Protein AF-A0A6U6L4J7-F1 (afdb_monomer)

Organism: NCBI:txid265563

Nearest PDB structures (foldseek):
  5fwu-assembly1_A  TM=6.852E-01  e=3.457E-04  Homo sapiens
  5fws-assembly1_A  TM=6.611E-01  e=7.244E-04  Homo sapiens
  7bzt-assembly1_E  TM=6.755E-01  e=2.643E-03  Homo sapiens
  2d9q-assembly1_A-2  TM=4.341E-01  e=9.025E+00  Homo sapiens

Mean predicted aligned error: 14.85 Å

Solvent-accessible surface area (backbone atoms only — not comparable to full-atom values): 9830 Å² total; per-residue (Å²): 124,51,28,22,42,62,44,88,77,42,45,37,71,42,74,40,74,90,68,39,63,42,53,73,66,58,31,40,51,56,18,46,77,68,60,20,34,20,22,28,36,25,37,65,19,25,23,24,21,28,27,80,43,94,82,48,61,69,41,59,79,54,40,74,46,51,88,89,45,96,61,41,42,39,72,88,46,64,57,12,42,74,17,29,31,40,44,62,36,87,78,68,54,57,70,68,69,49,46,69,71,39,63,33,61,50,35,88,48,67,68,60,27,52,51,21,51,53,20,49,73,43,24,91,77,34,73,68,24,36,51,47,16,55,53,40,32,49,53,7,48,54,48,44,54,52,54,51,49,52,52,54,67,70,60,70,81,77,88,76,84,85,84,78,91,80,90,81,88,82,87,89,90,79,88,133

Radius of gyration: 27.22 Å; Cα contacts (8 Å, |Δi|>4): 278; chains: 1; bounding box: 87×55×61 Å

Foldseek 3Di:
DFWFAQDVVGLFNAWPPVQDADDPVRLLVRQVVVQFQKWKAAAQRTIGGDDNDVPPNSSCVRPGDDPPPPQGFPRNDSGRGRTITMGGSLPPPVCPPDLVPDLLVQPPDPVLSSLLVNLVVCVVVDVVSVVSNVVSSVVSVVSVVVVVVVVVVVPPPPDDDDDDDDDDDDDDDDDD

Secondary structure (DSSP, 8-state):
-EEEE--SS-SS-EEEEEEEE--HHHHHHHHHHTT-SEEEEETTTEEEEE-SSTT--GGGGG-BPPTTSTT---TTSS---SEEEEEE-TT-S-TTHHHHH-GGGG-SSHHHHHHHHHHHHTGGG-HHHHHHHHHHHHHHHHHHHHHHHHHHHHSSS-------------------

Structure (mmCIF, N/CA/C/O backbone):
data_AF-A0A6U6L4J7-F1
#
_entry.id   AF-A0A6U6L4J7-F1
#
loop_
_atom_site.group_PDB
_atom_site.id
_atom_site.type_symbol
_atom_site.label_atom_id
_atom_site.label_alt_id
_atom_site.label_comp_id
_atom_site.label_asym_id
_atom_site.label_entity_id
_atom_site.label_seq_id
_atom_site.pdbx_PDB_ins_code
_atom_site.Cartn_x
_atom_site.Cartn_y
_atom_site.Cartn_z
_atom_site.occupancy
_atom_site.B_iso_or_equi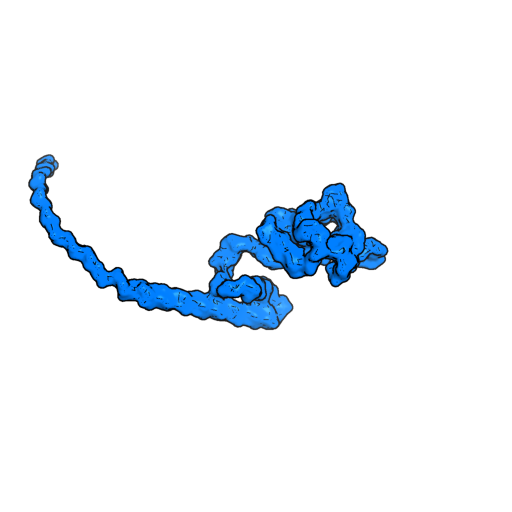v
_atom_site.auth_seq_id
_atom_site.auth_comp_id
_atom_site.auth_asym_id
_atom_site.auth_atom_id
_atom_site.pdbx_PDB_model_num
ATOM 1 N N . MET A 1 1 ? -0.702 -6.647 -10.030 1.00 67.94 1 MET A N 1
ATOM 2 C CA . MET A 1 1 ? 0.153 -5.526 -9.567 1.00 67.94 1 MET A CA 1
ATOM 3 C C . MET A 1 1 ? 1.533 -5.812 -10.101 1.00 67.94 1 MET A C 1
ATOM 5 O O . MET A 1 1 ? 1.874 -6.986 -10.121 1.00 67.94 1 MET A O 1
ATOM 9 N N . GLY A 1 2 ? 2.225 -4.834 -10.682 1.00 87.19 2 GLY A N 1
ATOM 10 C CA . GLY A 1 2 ? 3.340 -5.117 -11.598 1.00 87.19 2 GLY A CA 1
ATOM 11 C C . GLY A 1 2 ? 4.318 -3.960 -11.750 1.00 87.19 2 GLY A C 1
ATOM 12 O O . GLY A 1 2 ? 4.149 -2.925 -11.108 1.00 87.19 2 GLY A O 1
ATOM 13 N N . CYS A 1 3 ? 5.328 -4.164 -12.592 1.00 91.12 3 CYS A N 1
ATOM 14 C CA . CYS A 1 3 ? 6.364 -3.187 -12.898 1.00 91.12 3 CYS A CA 1
ATOM 15 C C . CYS A 1 3 ? 5.941 -2.297 -14.073 1.00 91.12 3 CYS A C 1
ATOM 17 O O . CYS A 1 3 ? 5.514 -2.801 -15.112 1.00 91.12 3 CYS A O 1
ATOM 19 N N . TYR A 1 4 ? 6.066 -0.984 -13.915 1.00 92.38 4 TYR A N 1
ATOM 20 C CA . TYR A 1 4 ? 5.752 0.012 -14.940 1.00 92.38 4 TYR A CA 1
ATOM 21 C C . TYR A 1 4 ? 6.945 0.932 -15.159 1.00 92.38 4 TYR A C 1
ATOM 23 O O . TYR A 1 4 ? 7.739 1.148 -14.242 1.00 92.38 4 TYR A O 1
ATOM 31 N N . ASN A 1 5 ? 7.062 1.503 -16.357 1.00 89.19 5 ASN A N 1
ATOM 32 C CA . ASN A 1 5 ? 8.121 2.471 -16.626 1.00 89.19 5 ASN A CA 1
ATOM 33 C C . ASN A 1 5 ? 8.022 3.678 -15.684 1.00 89.19 5 ASN A C 1
ATOM 35 O O . ASN A 1 5 ? 6.934 4.214 -15.436 1.00 89.19 5 ASN A O 1
ATOM 39 N N . SER A 1 6 ? 9.172 4.139 -15.186 1.00 76.31 6 SER A N 1
ATOM 40 C CA . SER A 1 6 ? 9.253 5.422 -14.495 1.00 76.31 6 SER A CA 1
ATOM 41 C C . SER A 1 6 ? 9.263 6.549 -15.539 1.00 76.31 6 SER A C 1
ATOM 43 O O . SER A 1 6 ? 10.274 6.880 -16.144 1.00 76.31 6 SER A O 1
ATOM 45 N N . GLY A 1 7 ? 8.089 7.108 -15.834 1.00 69.75 7 GLY A N 1
ATOM 46 C CA . GLY A 1 7 ? 7.977 8.302 -16.678 1.00 69.75 7 GLY A CA 1
ATOM 47 C C . GLY A 1 7 ? 8.112 9.605 -15.886 1.00 69.75 7 GLY A C 1
ATOM 48 O O . GLY A 1 7 ? 8.039 9.604 -14.656 1.00 69.75 7 GLY A O 1
ATOM 49 N N . TYR A 1 8 ? 8.245 10.732 -16.592 1.00 60.84 8 TYR A N 1
ATOM 50 C CA . TYR A 1 8 ? 7.936 12.057 -16.047 1.00 60.84 8 TYR A CA 1
ATOM 51 C C . TYR A 1 8 ? 6.708 12.642 -16.770 1.00 60.84 8 TYR A C 1
ATOM 53 O O . TYR A 1 8 ? 6.700 12.662 -18.001 1.00 60.84 8 TYR A O 1
ATOM 61 N N . PRO A 1 9 ? 5.682 13.131 -16.046 1.00 64.25 9 PRO A N 1
ATOM 62 C CA . PRO A 1 9 ? 5.500 13.005 -14.595 1.00 64.25 9 PRO A CA 1
ATOM 63 C C . PRO A 1 9 ? 5.384 11.531 -14.171 1.00 64.25 9 PRO A C 1
ATOM 65 O O . PRO A 1 9 ? 4.991 10.696 -14.973 1.00 64.25 9 PRO A O 1
ATOM 68 N N . SER A 1 10 ? 5.738 11.194 -12.927 1.00 72.12 10 SER A N 1
ATOM 69 C CA . SER A 1 10 ? 5.760 9.794 -12.463 1.00 72.12 10 SER A CA 1
ATOM 70 C C . SER A 1 10 ? 4.414 9.081 -12.627 1.00 72.12 10 SER A C 1
ATOM 72 O O . SER A 1 10 ? 3.355 9.702 -12.517 1.00 72.12 10 SER A O 1
ATOM 74 N N . ALA A 1 11 ? 4.469 7.756 -12.828 1.00 74.56 11 ALA A N 1
ATOM 75 C CA . ALA A 1 11 ? 3.319 6.850 -12.758 1.00 74.56 11 ALA A CA 1
ATOM 76 C C . ALA A 1 11 ? 2.475 7.084 -11.501 1.00 74.56 11 ALA A C 1
ATOM 78 O O . ALA A 1 11 ? 1.250 7.027 -11.554 1.00 74.56 11 ALA A O 1
ATOM 79 N N . LEU A 1 12 ? 3.138 7.422 -10.396 1.00 88.88 12 LEU A N 1
ATOM 80 C CA . LEU A 1 12 ? 2.519 7.810 -9.140 1.00 88.88 12 LEU A CA 1
ATOM 81 C C . LEU A 1 12 ? 3.111 9.167 -8.719 1.00 88.88 12 LEU A C 1
ATOM 83 O O . LEU A 1 12 ? 4.299 9.240 -8.376 1.00 88.88 12 LEU A O 1
ATOM 87 N N . PRO A 1 13 ? 2.339 10.263 -8.821 1.00 87.81 13 PRO A N 1
ATOM 88 C CA . PRO A 1 13 ? 2.893 11.612 -8.755 1.00 87.81 13 PRO A CA 1
ATOM 89 C C . PRO A 1 13 ? 3.393 11.982 -7.358 1.00 87.81 13 PRO A C 1
ATOM 91 O O . PRO A 1 13 ? 4.395 12.686 -7.240 1.00 87.81 13 PRO A O 1
ATOM 94 N N . GLU A 1 14 ? 2.754 11.470 -6.308 1.00 92.25 14 GLU A N 1
ATOM 95 C CA . GLU A 1 14 ? 3.058 11.891 -4.946 1.00 92.25 14 GLU A CA 1
ATOM 96 C C . GLU A 1 14 ? 4.200 11.106 -4.345 1.00 92.25 14 GLU A C 1
ATOM 98 O O . GLU A 1 14 ? 4.095 9.897 -4.191 1.00 92.25 14 GLU A O 1
ATOM 103 N N . LEU A 1 15 ? 5.249 11.792 -3.909 1.00 92.75 15 LEU A N 1
ATOM 104 C CA . LEU A 1 15 ? 6.291 11.193 -3.086 1.00 92.75 15 LEU A CA 1
ATOM 105 C C . LEU A 1 15 ? 5.884 11.259 -1.608 1.00 92.75 15 LEU A C 1
ATOM 107 O O . LEU A 1 15 ? 5.453 12.304 -1.115 1.00 92.75 15 LEU A O 1
ATOM 111 N N . VAL A 1 16 ? 6.054 10.161 -0.874 1.00 92.50 16 VAL A N 1
ATOM 112 C CA . VAL A 1 16 ? 5.823 10.120 0.578 1.00 92.50 16 VAL A CA 1
ATOM 113 C C . VAL A 1 16 ? 7.072 9.662 1.323 1.00 92.50 16 VAL A C 1
ATOM 115 O O . VAL A 1 16 ? 8.013 9.145 0.729 1.00 92.50 16 VAL A O 1
ATOM 118 N N . GLY A 1 17 ? 7.118 9.923 2.632 1.00 87.19 17 GLY A N 1
ATOM 119 C CA . GLY A 1 17 ? 8.303 9.630 3.448 1.00 87.19 17 GLY A CA 1
ATOM 120 C C . GLY A 1 17 ? 9.501 10.542 3.159 1.00 87.19 17 GLY A C 1
ATOM 121 O O . GLY A 1 17 ? 10.630 10.164 3.443 1.00 87.19 17 GLY A O 1
ATOM 122 N N . GLY A 1 18 ? 9.286 11.720 2.557 1.00 85.44 18 GLY A N 1
ATOM 123 C CA . GLY A 1 18 ? 10.363 12.680 2.272 1.00 85.44 18 GLY A CA 1
ATOM 124 C C . GLY A 1 18 ? 11.427 12.155 1.302 1.00 85.44 18 GLY A C 1
ATOM 125 O O . GLY A 1 18 ? 12.565 12.608 1.346 1.00 85.44 18 GLY A O 1
ATOM 126 N N . GLY A 1 19 ? 11.083 11.165 0.470 1.00 81.12 19 GLY A N 1
ATOM 127 C CA . GLY A 1 19 ? 12.027 10.508 -0.438 1.00 81.12 19 GLY A CA 1
ATOM 128 C C . GLY A 1 19 ? 12.918 9.454 0.217 1.00 81.12 19 GLY A C 1
ATOM 129 O O . GLY A 1 19 ? 13.755 8.877 -0.476 1.00 81.12 19 GLY A O 1
ATOM 130 N N . GLN A 1 20 ? 12.724 9.176 1.510 1.00 88.50 20 GLN A N 1
ATOM 131 C CA . GLN A 1 20 ? 13.396 8.077 2.192 1.00 88.50 20 GLN A CA 1
ATOM 132 C C . GLN A 1 20 ? 12.792 6.724 1.787 1.00 88.50 20 GLN A C 1
ATOM 134 O O . GLN A 1 20 ? 11.591 6.647 1.492 1.00 88.50 20 GLN A O 1
ATOM 139 N N . PRO A 1 21 ? 13.597 5.648 1.798 1.00 91.00 21 PRO A N 1
ATOM 140 C CA . PRO A 1 21 ? 13.100 4.298 1.590 1.00 91.00 21 PRO A CA 1
ATOM 141 C C . PRO A 1 21 ? 12.016 3.947 2.611 1.00 91.00 21 PRO A C 1
ATOM 143 O O . PRO A 1 21 ? 12.204 4.112 3.818 1.00 91.00 21 PRO A O 1
ATOM 146 N N . LEU A 1 22 ? 10.885 3.426 2.135 1.00 90.75 22 LEU A N 1
ATOM 147 C CA . LEU A 1 22 ? 9.859 2.847 2.999 1.00 90.75 22 LEU A CA 1
ATOM 148 C C . LEU A 1 22 ? 9.712 1.355 2.708 1.00 90.75 22 LEU A C 1
ATOM 150 O O . LEU A 1 22 ? 9.770 0.904 1.557 1.00 90.75 22 LEU A O 1
ATOM 154 N N . SER A 1 23 ? 9.460 0.588 3.771 1.00 88.88 23 SER A N 1
ATOM 155 C CA . SER A 1 23 ? 9.007 -0.792 3.627 1.00 88.88 23 SER A CA 1
ATOM 156 C C . SER A 1 23 ? 7.670 -0.826 2.887 1.00 88.88 23 SER A C 1
ATOM 158 O O . SER A 1 23 ? 6.905 0.142 2.902 1.00 88.88 23 SER A O 1
ATOM 160 N N . PHE A 1 24 ? 7.360 -1.966 2.274 1.00 87.00 24 PHE A N 1
ATOM 161 C CA . PHE A 1 24 ? 6.091 -2.184 1.581 1.00 87.00 24 PHE A CA 1
ATOM 162 C C . PHE A 1 24 ? 4.873 -1.794 2.438 1.00 87.00 24 PHE A C 1
ATOM 164 O O . PHE A 1 24 ? 4.019 -1.029 1.990 1.00 87.00 24 PHE A O 1
ATOM 171 N N . SER A 1 25 ? 4.828 -2.256 3.694 1.00 85.75 25 SER A N 1
ATOM 172 C CA . SER A 1 25 ? 3.733 -1.965 4.628 1.00 85.75 25 SER A CA 1
ATOM 173 C C . SER A 1 25 ? 3.609 -0.473 4.936 1.00 85.75 25 SER A C 1
ATOM 175 O O . SER A 1 25 ? 2.530 0.094 4.778 1.00 85.75 25 SER A O 1
ATOM 177 N N . LYS A 1 26 ? 4.721 0.187 5.282 1.00 89.56 26 LYS A N 1
ATOM 178 C CA . LYS A 1 26 ? 4.749 1.628 5.572 1.00 89.56 26 LYS A CA 1
ATOM 179 C C . LYS A 1 26 ? 4.358 2.462 4.355 1.00 89.56 26 LYS A C 1
ATOM 181 O O . LYS A 1 26 ? 3.706 3.488 4.508 1.00 89.56 26 LYS A O 1
ATOM 186 N N . CYS A 1 27 ? 4.737 2.022 3.157 1.00 92.31 27 CYS A N 1
ATOM 187 C CA . CYS A 1 27 ? 4.368 2.688 1.916 1.00 92.31 27 CYS A CA 1
ATOM 188 C C . CYS A 1 27 ? 2.858 2.591 1.652 1.00 92.31 27 CYS A C 1
ATOM 190 O O . CYS A 1 27 ? 2.208 3.608 1.406 1.00 92.31 27 CYS A O 1
ATOM 192 N N . SER A 1 28 ? 2.282 1.392 1.802 1.00 90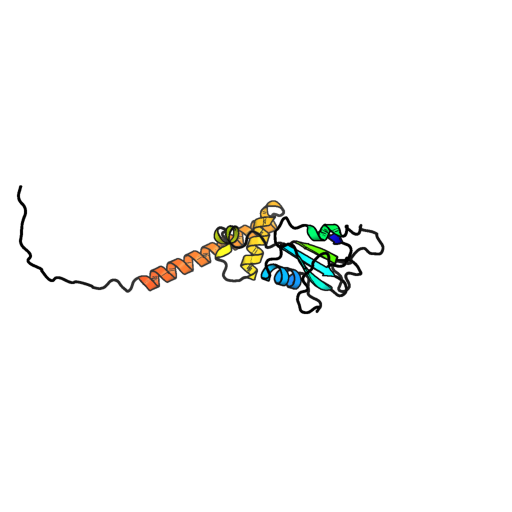.56 28 SER A N 1
ATOM 193 C CA . SER A 1 28 ? 0.833 1.189 1.709 1.00 90.56 28 SER A CA 1
ATOM 194 C C . SER A 1 28 ? 0.079 2.065 2.714 1.00 90.56 28 SER A C 1
ATOM 196 O O . SER A 1 28 ? -0.845 2.773 2.322 1.00 90.56 28 SER A O 1
ATOM 198 N N . ASP A 1 29 ? 0.498 2.078 3.983 1.00 87.56 29 ASP A N 1
ATOM 199 C CA . ASP A 1 29 ? -0.163 2.850 5.044 1.00 87.56 29 ASP A CA 1
ATOM 200 C C . ASP A 1 29 ? -0.040 4.367 4.817 1.00 87.56 29 ASP A C 1
ATOM 202 O O . ASP A 1 29 ? -1.002 5.121 5.000 1.00 87.56 29 ASP A O 1
ATOM 206 N N . ALA A 1 30 ? 1.119 4.832 4.341 1.00 91.62 30 ALA A N 1
ATOM 207 C CA . ALA A 1 30 ? 1.336 6.234 4.003 1.00 91.62 30 ALA A CA 1
ATOM 208 C C . ALA A 1 30 ? 0.418 6.695 2.860 1.00 91.62 30 ALA A C 1
ATOM 210 O O . ALA A 1 30 ? -0.180 7.768 2.951 1.00 91.62 30 ALA A O 1
ATOM 211 N N . CYS A 1 31 ? 0.247 5.885 1.814 1.00 92.50 31 CYS A N 1
ATOM 212 C CA . CYS A 1 31 ? -0.666 6.210 0.719 1.00 92.50 31 CYS A CA 1
ATOM 213 C C . CYS A 1 31 ? -2.136 6.093 1.135 1.00 92.50 31 CYS A C 1
ATOM 215 O O . CYS A 1 31 ? -2.944 6.959 0.787 1.00 92.50 31 CYS A O 1
ATOM 217 N N . ALA A 1 32 ? -2.468 5.096 1.958 1.00 88.50 32 ALA A N 1
ATOM 218 C CA . ALA A 1 32 ? -3.801 4.933 2.519 1.00 88.50 32 ALA A CA 1
ATOM 219 C C . ALA A 1 32 ? -4.225 6.157 3.344 1.00 88.50 32 ALA A C 1
ATOM 221 O O . ALA A 1 32 ? -5.310 6.693 3.120 1.00 88.50 32 ALA A O 1
ATOM 222 N N . SER A 1 33 ? -3.353 6.648 4.236 1.00 86.44 33 SER A N 1
ATOM 223 C CA . SER A 1 33 ? -3.619 7.821 5.090 1.00 86.44 33 SER A CA 1
ATOM 224 C C . SER A 1 33 ? -3.828 9.126 4.310 1.00 86.44 33 SER A C 1
ATOM 226 O O . SER A 1 33 ? -4.406 10.076 4.833 1.00 86.44 33 SER A O 1
ATOM 228 N N . ARG A 1 34 ? -3.394 9.168 3.045 1.00 87.94 34 ARG A N 1
ATOM 229 C CA . ARG A 1 34 ? -3.532 10.314 2.135 1.00 87.94 34 ARG A CA 1
ATOM 230 C C . ARG A 1 34 ? -4.657 10.150 1.109 1.00 87.94 34 ARG A C 1
ATOM 232 O O . ARG A 1 34 ? -4.742 10.961 0.185 1.00 87.94 34 ARG A O 1
ATOM 239 N N . ASN A 1 35 ? -5.520 9.144 1.272 1.00 86.38 35 ASN A N 1
ATOM 240 C CA . ASN A 1 35 ? -6.623 8.819 0.359 1.00 86.38 35 ASN A CA 1
ATOM 241 C C . ASN A 1 35 ? -6.150 8.526 -1.078 1.00 86.38 35 ASN A C 1
ATOM 243 O O . ASN A 1 35 ? -6.694 9.067 -2.041 1.00 86.38 35 ASN A O 1
ATOM 247 N N . TYR A 1 36 ? -5.109 7.700 -1.217 1.00 90.56 36 TYR A N 1
ATOM 248 C CA . TYR A 1 36 ? -4.673 7.150 -2.504 1.00 90.56 36 TYR A CA 1
ATOM 249 C C . TYR A 1 36 ? -4.959 5.657 -2.603 1.00 90.56 36 TYR A C 1
ATOM 251 O O . TYR A 1 36 ? -4.669 4.919 -1.665 1.00 90.56 36 TYR A O 1
ATOM 259 N N . HIS A 1 37 ? -5.473 5.211 -3.746 1.00 90.00 37 HIS A N 1
ATOM 260 C CA . HIS A 1 37 ? -5.833 3.816 -4.002 1.00 90.00 37 HIS A CA 1
ATOM 261 C C . HIS A 1 37 ? -4.668 2.978 -4.524 1.00 90.00 37 HIS A C 1
ATOM 263 O O . HIS A 1 37 ? -4.762 1.748 -4.540 1.00 90.00 37 HIS A O 1
ATOM 269 N N . TYR A 1 38 ? -3.570 3.619 -4.922 1.00 92.81 38 TYR A N 1
ATOM 270 C CA . TYR A 1 38 ? -2.372 2.961 -5.414 1.00 92.81 38 TYR A CA 1
ATOM 271 C C . TYR A 1 38 ? -1.135 3.542 -4.751 1.00 92.81 38 TYR A C 1
ATOM 273 O O . TYR A 1 38 ? -1.057 4.728 -4.418 1.00 92.81 38 TYR A O 1
ATOM 281 N N . PHE A 1 39 ? -0.152 2.676 -4.579 1.00 93.94 39 PHE A N 1
ATOM 282 C CA . PHE A 1 39 ? 1.173 3.046 -4.117 1.00 93.94 39 PHE A CA 1
ATOM 283 C C . PHE A 1 39 ? 2.210 2.384 -5.001 1.00 93.94 39 PHE A C 1
ATOM 285 O O . PHE A 1 39 ? 1.889 1.490 -5.772 1.00 93.94 39 PHE A O 1
ATOM 292 N N . GLY A 1 40 ? 3.460 2.791 -4.912 1.00 94.00 40 GLY A N 1
ATOM 293 C CA . GLY A 1 40 ? 4.512 2.103 -5.620 1.00 94.00 40 GLY A CA 1
ATOM 294 C C . GLY A 1 40 ? 5.870 2.360 -5.031 1.00 94.00 40 GLY A C 1
ATOM 295 O O . GLY A 1 40 ? 6.094 3.369 -4.365 1.00 94.00 40 GLY A O 1
ATOM 296 N N . ARG A 1 41 ? 6.752 1.395 -5.257 1.00 93.31 41 ARG A N 1
ATOM 297 C CA . ARG A 1 41 ? 8.150 1.453 -4.838 1.00 93.31 41 ARG A CA 1
ATOM 298 C C . ARG A 1 41 ? 9.017 1.619 -6.080 1.00 93.31 41 ARG A C 1
ATOM 300 O O . ARG A 1 41 ? 8.742 0.976 -7.092 1.00 93.31 41 ARG A O 1
ATOM 307 N N . SER A 1 42 ? 10.018 2.488 -6.016 1.00 91.12 42 SER A N 1
ATOM 308 C CA . SER A 1 42 ? 10.945 2.765 -7.123 1.00 91.12 42 SER A CA 1
ATOM 309 C C . SER A 1 42 ? 12.362 3.010 -6.616 1.00 91.12 42 SER A C 1
ATOM 311 O O . SER A 1 42 ? 12.521 3.477 -5.483 1.00 91.12 42 SER A O 1
ATOM 313 N N . GLY A 1 43 ? 13.375 2.762 -7.455 1.00 88.56 43 GLY A N 1
ATOM 314 C CA . GLY A 1 43 ? 14.783 2.956 -7.096 1.00 88.56 43 GLY A CA 1
ATOM 315 C C . GLY A 1 43 ? 15.120 2.260 -5.778 1.00 88.56 43 GLY A C 1
ATOM 316 O O . GLY A 1 43 ? 14.730 1.116 -5.568 1.00 88.56 43 GLY A O 1
ATOM 317 N N . ASN A 1 44 ? 15.728 2.984 -4.839 1.00 87.81 44 ASN A N 1
ATOM 318 C CA . ASN A 1 44 ? 16.107 2.467 -3.515 1.00 87.81 44 ASN A CA 1
ATOM 319 C C . ASN A 1 44 ? 14.913 2.335 -2.539 1.00 87.81 44 ASN A C 1
ATOM 321 O O . ASN A 1 44 ? 15.004 2.724 -1.379 1.00 87.81 44 ASN A O 1
ATOM 325 N N . GLY A 1 45 ? 13.746 1.893 -3.011 1.00 87.81 45 GLY A N 1
ATOM 326 C CA . GLY A 1 45 ? 12.554 1.714 -2.177 1.00 87.81 45 GLY A CA 1
ATOM 327 C C . GLY A 1 45 ? 11.800 3.007 -1.849 1.00 87.81 45 GLY A C 1
ATOM 328 O O . GLY A 1 45 ? 11.053 3.051 -0.867 1.00 87.81 45 GLY A O 1
ATOM 329 N N . GLN A 1 46 ? 11.964 4.056 -2.660 1.00 91.81 46 GLN A N 1
ATOM 330 C CA . GLN A 1 46 ? 11.189 5.288 -2.525 1.00 91.81 46 GLN A CA 1
ATOM 331 C C . GLN A 1 46 ? 9.706 4.999 -2.725 1.00 91.81 46 GLN A C 1
ATOM 333 O O . GLN A 1 46 ? 9.325 4.309 -3.669 1.00 91.81 46 GLN A O 1
ATOM 338 N N . CYS A 1 47 ? 8.872 5.551 -1.848 1.00 93.69 47 CYS A N 1
ATOM 339 C CA . CYS A 1 47 ? 7.437 5.329 -1.890 1.00 93.69 47 CYS A CA 1
ATOM 340 C C . CYS A 1 47 ? 6.715 6.455 -2.621 1.00 93.69 47 CYS A C 1
ATOM 342 O O . CYS A 1 47 ? 6.871 7.634 -2.286 1.00 93.69 47 CYS A O 1
ATOM 344 N N . ARG A 1 48 ? 5.869 6.078 -3.577 1.00 93.75 48 ARG A N 1
ATOM 345 C CA . ARG A 1 48 ? 4.999 6.992 -4.307 1.00 93.75 48 ARG A CA 1
ATOM 346 C C . ARG A 1 48 ? 3.536 6.591 -4.199 1.00 93.75 48 ARG A C 1
ATOM 348 O O . ARG A 1 48 ? 3.240 5.407 -4.113 1.00 93.75 48 ARG A O 1
ATOM 355 N N . CYS A 1 49 ? 2.627 7.558 -4.242 1.00 93.69 49 CYS A N 1
ATOM 356 C CA . CYS A 1 49 ? 1.184 7.354 -4.174 1.00 93.69 49 CYS A CA 1
ATOM 357 C C . CYS A 1 49 ? 0.479 7.945 -5.396 1.00 93.69 49 CYS A C 1
ATOM 359 O O . CYS A 1 49 ? 0.953 8.900 -6.016 1.00 93.69 49 CYS A O 1
ATOM 361 N N . GLY A 1 50 ? -0.677 7.386 -5.731 1.00 92.44 50 GLY A N 1
ATOM 362 C CA . GLY A 1 50 ? -1.485 7.854 -6.846 1.00 92.44 50 GLY A CA 1
ATOM 363 C C . GLY A 1 50 ? -2.848 7.185 -6.886 1.00 92.44 50 GLY A C 1
ATOM 364 O O . GLY A 1 50 ? -3.159 6.306 -6.084 1.00 92.44 50 GLY A O 1
ATOM 365 N N . GLY A 1 51 ? -3.673 7.656 -7.812 1.00 90.12 51 GLY A N 1
ATOM 366 C CA . GLY A 1 51 ? -5.061 7.249 -7.959 1.00 90.12 51 GLY A CA 1
ATOM 367 C C . GLY A 1 51 ? -5.953 7.729 -6.823 1.00 90.12 51 GLY A C 1
ATOM 368 O O . GLY A 1 51 ? -5.979 7.146 -5.739 1.00 90.12 51 GLY A O 1
ATOM 369 N N . ARG A 1 52 ? -6.695 8.812 -7.065 1.00 85.50 52 ARG A N 1
ATOM 370 C CA . ARG A 1 52 ? -7.642 9.365 -6.076 1.00 85.50 52 ARG A CA 1
ATOM 371 C C . ARG A 1 52 ? -8.923 8.548 -5.955 1.00 85.50 52 ARG A C 1
ATOM 373 O O . ARG A 1 52 ? -9.633 8.675 -4.965 1.00 85.50 52 ARG A O 1
ATOM 380 N N . THR A 1 53 ? -9.196 7.702 -6.940 1.00 83.56 53 THR A N 1
ATOM 381 C CA . THR A 1 53 ? -10.297 6.743 -6.928 1.00 83.56 53 THR A CA 1
ATOM 382 C C . THR A 1 53 ? -9.764 5.352 -7.262 1.00 83.56 53 THR A C 1
ATOM 384 O O . THR A 1 53 ? -8.674 5.197 -7.815 1.00 83.56 53 THR A O 1
ATOM 387 N N . LYS A 1 54 ? -10.547 4.319 -6.943 1.00 81.69 54 LYS A N 1
ATOM 388 C CA . LYS A 1 54 ? -10.223 2.917 -7.257 1.00 81.69 54 LYS A CA 1
ATOM 389 C C . LYS A 1 54 ? -10.162 2.607 -8.762 1.00 81.69 54 LYS A C 1
ATOM 391 O O . LYS A 1 54 ? -9.753 1.506 -9.108 1.00 81.69 54 LYS A O 1
ATOM 396 N N . ASP A 1 55 ? -10.649 3.524 -9.595 1.00 84.88 55 ASP A N 1
ATOM 397 C CA . ASP A 1 55 ? -10.748 3.386 -11.051 1.00 84.88 55 ASP A CA 1
ATOM 398 C C . ASP A 1 55 ? -9.713 4.286 -11.765 1.00 84.88 55 ASP A C 1
ATOM 400 O O . ASP A 1 55 ? -9.640 4.326 -12.992 1.00 84.88 55 ASP A O 1
ATOM 404 N N . ASP A 1 56 ? -8.886 5.010 -11.000 1.00 86.56 56 ASP A N 1
ATOM 405 C CA . ASP A 1 56 ? -7.814 5.860 -11.514 1.00 86.56 56 ASP A CA 1
ATOM 406 C C . ASP A 1 56 ? -6.554 5.025 -11.790 1.00 86.56 56 ASP A C 1
ATOM 408 O O . ASP A 1 56 ? -5.639 4.901 -10.971 1.00 86.56 56 ASP A O 1
ATOM 412 N N . TYR A 1 57 ? -6.523 4.442 -12.987 1.00 87.44 57 TYR A N 1
ATOM 413 C CA . TYR A 1 57 ? -5.405 3.654 -13.505 1.00 87.44 57 TYR A CA 1
ATOM 414 C C . TYR A 1 57 ? -4.381 4.492 -14.281 1.00 87.44 57 TYR A C 1
ATOM 416 O O . TYR A 1 57 ? -3.661 3.960 -15.127 1.00 87.44 57 TYR A O 1
ATOM 424 N N . THR A 1 58 ? -4.283 5.800 -14.022 1.00 86.06 58 THR A N 1
ATOM 425 C CA . THR A 1 58 ? -3.378 6.702 -14.764 1.00 86.06 58 THR A CA 1
ATOM 426 C C . THR A 1 58 ? -1.914 6.265 -14.734 1.00 86.06 58 THR A C 1
ATOM 428 O O . THR A 1 58 ? -1.184 6.536 -15.685 1.00 86.06 58 THR A O 1
ATOM 431 N N . PHE A 1 59 ? -1.489 5.514 -13.715 1.00 85.19 59 PHE A N 1
ATOM 432 C CA . PHE A 1 59 ? -0.156 4.908 -13.649 1.00 85.19 59 PHE A CA 1
ATOM 433 C C . PHE A 1 59 ? 0.143 3.942 -14.811 1.00 85.19 59 PHE A C 1
ATOM 435 O O . PHE A 1 59 ? 1.302 3.789 -15.190 1.00 85.19 59 PHE A O 1
ATOM 442 N N . GLN A 1 60 ? -0.874 3.319 -15.419 1.00 88.50 60 GLN A N 1
ATOM 443 C CA . GLN A 1 60 ? -0.692 2.365 -16.521 1.00 88.50 60 GLN A CA 1
ATOM 444 C C . GLN A 1 60 ? -0.280 3.030 -17.838 1.00 88.50 60 GLN A C 1
ATOM 446 O O . GLN A 1 60 ? 0.258 2.352 -18.712 1.00 88.50 60 GLN A O 1
ATOM 451 N N . ARG A 1 61 ? -0.474 4.350 -17.988 1.00 86.12 61 ARG A N 1
ATOM 452 C CA . ARG A 1 61 ? -0.161 5.080 -19.233 1.00 86.12 61 ARG A CA 1
ATOM 453 C C . ARG A 1 61 ? 1.314 5.009 -19.639 1.00 86.12 61 ARG A C 1
ATOM 455 O O . ARG A 1 61 ? 1.637 5.258 -20.791 1.00 86.12 61 ARG A O 1
ATOM 462 N N . PHE A 1 62 ? 2.198 4.680 -18.696 1.00 84.50 62 PHE A N 1
ATOM 463 C CA . PHE A 1 62 ? 3.638 4.541 -18.929 1.00 84.50 62 PHE A CA 1
ATOM 464 C C . PHE A 1 62 ? 4.035 3.166 -19.481 1.00 84.50 62 PHE A C 1
ATOM 466 O O . PHE A 1 62 ? 5.187 2.960 -19.852 1.00 84.50 62 PHE A O 1
ATOM 473 N N . GLY A 1 63 ? 3.087 2.235 -19.579 1.00 87.81 63 GLY A N 1
ATOM 474 C CA . GLY A 1 63 ? 3.314 0.895 -20.102 1.00 87.81 63 GLY A CA 1
ATOM 475 C C . GLY A 1 63 ? 3.951 -0.048 -19.071 1.00 87.81 63 GLY A C 1
ATOM 476 O O . GLY A 1 63 ? 4.816 0.367 -18.290 1.00 87.81 63 GLY A O 1
ATOM 477 N N . PRO A 1 64 ? 3.517 -1.320 -19.032 1.00 91.12 64 PRO A N 1
ATOM 478 C CA . PRO A 1 64 ? 4.117 -2.320 -18.163 1.00 91.12 64 PRO A CA 1
ATOM 479 C C . PRO A 1 64 ? 5.487 -2.751 -18.699 1.00 91.12 64 PRO A C 1
ATOM 481 O O . PRO A 1 64 ? 5.662 -2.930 -19.905 1.00 91.12 64 PRO A O 1
ATOM 484 N N . ILE A 1 65 ? 6.428 -3.000 -17.794 1.00 89.31 65 ILE A N 1
ATOM 485 C CA . ILE A 1 65 ? 7.680 -3.689 -18.105 1.00 89.31 65 ILE A CA 1
ATOM 486 C C . ILE A 1 65 ? 7.426 -5.186 -17.922 1.00 89.31 65 ILE A C 1
ATOM 488 O O . ILE A 1 65 ? 6.917 -5.624 -16.885 1.00 89.31 65 ILE A O 1
ATOM 492 N N . ARG A 1 66 ? 7.715 -5.976 -18.958 1.00 90.75 66 ARG A N 1
ATOM 493 C CA . ARG A 1 66 ? 7.414 -7.412 -18.971 1.00 90.75 66 ARG A CA 1
ATOM 494 C C . ARG A 1 66 ? 8.451 -8.190 -18.170 1.00 90.75 66 ARG A C 1
ATOM 496 O O . ARG A 1 66 ? 9.624 -7.837 -18.153 1.00 90.75 66 ARG A O 1
ATOM 503 N N . TYR A 1 67 ? 8.008 -9.271 -17.535 1.00 85.62 67 TYR A N 1
ATOM 504 C CA . TYR A 1 67 ? 8.914 -10.203 -16.871 1.00 85.62 67 TYR A CA 1
ATOM 505 C C . TYR A 1 67 ? 9.950 -10.736 -17.871 1.00 85.62 67 TYR A C 1
ATOM 507 O O . TYR A 1 67 ? 9.586 -11.125 -18.981 1.00 85.62 67 TYR A O 1
ATOM 515 N N . GLY A 1 68 ? 11.225 -10.725 -17.478 1.00 85.19 68 GLY A N 1
ATOM 516 C CA . GLY A 1 68 ? 12.354 -11.095 -18.336 1.00 85.19 68 GLY A CA 1
ATOM 517 C C . GLY A 1 68 ? 12.974 -9.937 -19.129 1.00 85.19 68 GLY A C 1
ATOM 518 O O . GLY A 1 68 ? 14.022 -10.135 -19.737 1.00 85.19 68 GLY A O 1
ATOM 519 N N . ASP A 1 69 ? 12.383 -8.738 -19.113 1.00 90.56 69 ASP A N 1
ATOM 520 C CA . ASP A 1 69 ? 13.058 -7.530 -19.602 1.00 90.56 69 ASP A CA 1
ATOM 521 C C . ASP A 1 69 ? 14.213 -7.156 -18.661 1.00 90.56 69 ASP A C 1
ATOM 523 O O . ASP A 1 69 ? 14.089 -7.280 -17.440 1.00 90.56 69 ASP A O 1
ATOM 527 N N . SER A 1 70 ? 15.321 -6.651 -19.207 1.00 87.56 70 SER A N 1
ATOM 528 C CA . SER A 1 70 ? 16.467 -6.189 -18.412 1.00 87.56 70 SER A CA 1
ATOM 529 C C . SER A 1 70 ? 16.124 -5.046 -17.451 1.00 87.56 70 SER A C 1
ATOM 531 O O . SER A 1 70 ? 16.858 -4.800 -16.501 1.00 87.56 70 SER A O 1
ATOM 533 N N . ASN A 1 71 ? 15.022 -4.335 -17.697 1.00 86.50 71 ASN A N 1
ATOM 534 C CA . ASN A 1 71 ? 14.523 -3.250 -16.859 1.00 86.50 71 ASN A CA 1
ATOM 535 C C . ASN A 1 71 ? 13.410 -3.697 -15.902 1.00 86.50 71 ASN A C 1
ATOM 537 O O . ASN A 1 71 ? 12.785 -2.846 -15.264 1.00 86.50 71 ASN A O 1
ATOM 541 N N . TYR A 1 72 ? 13.103 -4.998 -15.830 1.00 89.00 72 TYR A N 1
ATOM 542 C CA . TYR A 1 72 ? 12.058 -5.487 -14.941 1.00 89.00 72 TYR A CA 1
ATOM 543 C C . TYR A 1 72 ? 12.396 -5.181 -13.479 1.00 89.00 72 TYR A C 1
ATOM 545 O O . TYR A 1 72 ? 13.537 -5.298 -13.042 1.00 89.00 72 TYR A O 1
ATOM 553 N N . CYS A 1 73 ? 11.383 -4.768 -12.723 1.00 90.94 73 CYS A N 1
ATOM 554 C CA . CYS A 1 73 ? 11.567 -4.311 -11.359 1.00 90.94 73 CYS A CA 1
ATOM 555 C C . CYS A 1 73 ? 11.790 -5.481 -10.398 1.00 90.94 73 CYS A C 1
ATOM 557 O O . CYS A 1 73 ? 11.017 -6.445 -10.391 1.00 90.94 73 CYS A O 1
ATOM 559 N N . GLU A 1 74 ? 12.727 -5.321 -9.469 1.00 89.69 74 GLU A N 1
ATOM 560 C CA . GLU A 1 74 ? 12.879 -6.212 -8.319 1.00 89.69 74 GLU A CA 1
ATOM 561 C C . GLU A 1 74 ? 12.017 -5.717 -7.151 1.00 89.69 74 GLU A C 1
ATOM 563 O O . GLU A 1 74 ? 12.469 -5.089 -6.199 1.00 89.69 74 GLU A O 1
ATOM 568 N N . CYS A 1 75 ? 10.718 -5.971 -7.254 1.00 85.50 75 CYS A N 1
ATOM 569 C CA . CYS A 1 75 ? 9.680 -5.411 -6.389 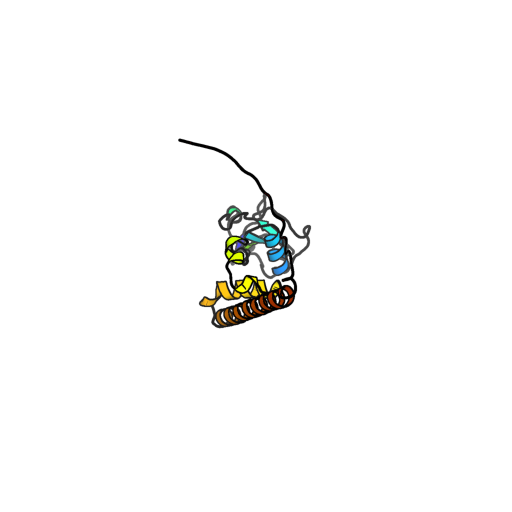1.00 85.50 75 CYS A CA 1
ATOM 570 C C . CYS A 1 75 ? 9.836 -5.638 -4.873 1.00 85.50 75 CYS A C 1
ATOM 572 O O . CYS A 1 75 ? 9.393 -4.795 -4.075 1.00 85.50 75 CYS A O 1
ATOM 574 N N . ASP A 1 76 ? 10.490 -6.735 -4.498 1.00 82.50 76 ASP A N 1
ATOM 575 C CA . ASP A 1 76 ? 10.744 -7.131 -3.111 1.00 82.50 76 ASP A CA 1
ATOM 576 C C . ASP A 1 76 ? 12.163 -6.778 -2.636 1.00 82.50 76 ASP A C 1
ATOM 578 O O . ASP A 1 76 ? 12.477 -6.945 -1.460 1.00 82.50 76 ASP A O 1
ATOM 582 N N . SER A 1 77 ? 13.003 -6.247 -3.527 1.00 84.19 77 SER A N 1
ATOM 583 C CA . SER A 1 77 ? 14.368 -5.821 -3.221 1.00 84.19 77 SER A CA 1
ATOM 584 C C . SER A 1 77 ? 14.391 -4.433 -2.569 1.00 84.19 77 SER A C 1
ATOM 586 O O . SER A 1 77 ? 13.430 -3.650 -2.639 1.00 84.19 77 SER A O 1
ATOM 588 N N . ASP A 1 78 ? 15.513 -4.115 -1.926 1.00 81.12 78 ASP A N 1
ATOM 589 C CA . ASP A 1 78 ? 15.815 -2.759 -1.462 1.00 81.12 78 ASP A CA 1
ATOM 590 C C . ASP A 1 78 ? 16.106 -1.825 -2.641 1.00 81.12 78 ASP A C 1
ATOM 592 O O . ASP A 1 78 ? 15.810 -0.630 -2.573 1.00 81.12 78 ASP A O 1
ATOM 596 N N . ASN A 1 79 ? 16.616 -2.380 -3.745 1.00 86.44 79 ASN A N 1
ATOM 597 C CA . ASN A 1 79 ? 16.763 -1.690 -5.016 1.00 86.44 79 ASN A CA 1
ATOM 598 C C . ASN A 1 79 ? 15.789 -2.275 -6.044 1.00 86.44 79 ASN A C 1
ATOM 600 O O . ASN A 1 79 ? 16.031 -3.316 -6.641 1.00 86.44 79 ASN A O 1
ATOM 604 N N . VAL A 1 80 ? 14.690 -1.562 -6.262 1.00 86.31 80 VAL A N 1
ATOM 605 C CA . VAL A 1 80 ? 13.611 -1.931 -7.184 1.00 86.31 80 VAL A CA 1
ATOM 606 C C . VAL A 1 80 ? 14.023 -1.762 -8.652 1.00 86.31 80 VAL A C 1
ATOM 608 O O . VAL A 1 80 ? 13.386 -2.329 -9.538 1.00 86.31 80 VAL A O 1
ATOM 611 N N . GLY A 1 81 ? 15.083 -0.996 -8.922 1.00 86.56 81 GLY A N 1
ATOM 612 C CA . GLY A 1 81 ? 15.543 -0.673 -10.269 1.00 86.56 81 GLY A CA 1
ATOM 613 C C . GLY A 1 81 ? 14.850 0.550 -10.880 1.00 86.56 81 GLY A C 1
ATOM 614 O O . GLY A 1 81 ? 14.294 1.403 -10.181 1.00 86.56 81 GLY A O 1
ATOM 615 N N . ASN A 1 82 ? 14.912 0.642 -12.212 1.00 85.38 82 ASN A N 1
ATOM 616 C CA . ASN A 1 82 ? 14.500 1.826 -12.979 1.00 85.38 82 ASN A CA 1
ATOM 617 C C . ASN A 1 82 ? 12.982 1.955 -13.169 1.00 85.38 82 ASN A C 1
ATOM 619 O O . ASN A 1 82 ? 12.509 3.005 -13.601 1.00 85.38 82 ASN A O 1
ATOM 623 N N . GLY A 1 83 ? 12.207 0.913 -12.879 1.00 89.38 83 GLY A N 1
ATOM 624 C CA . GLY A 1 83 ? 10.750 0.963 -12.948 1.00 89.38 83 GLY A CA 1
ATOM 625 C C . GLY A 1 83 ? 10.087 1.365 -11.626 1.00 89.38 83 GLY A C 1
ATOM 626 O O . GLY A 1 83 ? 10.727 1.722 -10.635 1.00 89.38 83 GLY A O 1
ATOM 627 N N . VAL A 1 84 ? 8.759 1.298 -11.620 1.00 91.75 84 VAL A N 1
ATOM 628 C CA . VAL A 1 84 ? 7.919 1.468 -10.433 1.00 91.75 84 VAL A CA 1
ATOM 629 C C . VAL A 1 84 ? 7.082 0.208 -10.248 1.00 91.75 84 VAL A C 1
ATOM 631 O O . VAL A 1 84 ? 6.280 -0.143 -11.114 1.00 91.75 84 VAL A O 1
ATOM 634 N N . CYS A 1 85 ? 7.225 -0.457 -9.104 1.00 93.12 85 CYS A N 1
ATOM 635 C CA . CYS A 1 85 ? 6.335 -1.547 -8.716 1.00 93.12 85 CYS A CA 1
ATOM 636 C C . CYS A 1 85 ? 5.039 -0.973 -8.173 1.00 93.12 85 CYS A C 1
ATOM 638 O O . CYS A 1 85 ? 5.044 -0.401 -7.084 1.00 93.12 85 CYS A O 1
ATOM 640 N N . THR A 1 86 ? 3.943 -1.104 -8.918 1.00 93.38 86 THR A N 1
ATOM 641 C CA . THR A 1 86 ? 2.663 -0.494 -8.549 1.00 93.38 86 THR A CA 1
ATOM 642 C C . THR A 1 86 ? 1.755 -1.449 -7.789 1.00 93.38 86 THR A C 1
ATOM 644 O O . THR A 1 86 ? 1.263 -2.450 -8.314 1.00 93.38 86 THR A O 1
ATOM 647 N N . TYR A 1 87 ? 1.554 -1.024 -6.549 1.00 92.12 87 TYR A N 1
ATOM 648 C CA . TYR A 1 87 ? 0.669 -1.376 -5.452 1.00 92.12 87 TYR A CA 1
ATOM 649 C C . TYR A 1 87 ? -0.783 -0.893 -5.625 1.00 92.12 87 TYR A C 1
ATOM 651 O O . TYR A 1 87 ? -1.002 0.201 -6.123 1.00 92.12 87 TYR A O 1
ATOM 659 N N . ARG A 1 88 ? -1.771 -1.593 -5.082 1.00 90.31 88 ARG A N 1
ATOM 660 C CA . ARG A 1 88 ? -3.165 -1.209 -4.860 1.00 90.31 88 ARG A CA 1
ATOM 661 C C . ARG A 1 88 ? -3.266 -1.270 -3.363 1.00 90.31 88 ARG A C 1
ATOM 663 O O . ARG A 1 88 ? -2.905 -2.278 -2.756 1.00 90.31 88 ARG A O 1
ATOM 670 N N . VAL A 1 89 ? -3.737 -0.188 -2.790 1.00 88.50 89 VAL A N 1
ATOM 671 C CA . VAL A 1 89 ? -3.967 -0.077 -1.366 1.00 88.50 89 VAL A CA 1
ATOM 672 C C . VAL A 1 89 ? -5.128 -1.012 -1.031 1.00 88.50 89 VAL A C 1
ATOM 674 O O . VAL A 1 89 ? -6.282 -0.809 -1.413 1.00 88.50 89 VAL A O 1
ATOM 677 N N . VAL A 1 90 ? -4.758 -2.130 -0.413 1.00 67.31 90 VAL A N 1
ATOM 678 C CA . VAL A 1 90 ? -5.567 -3.333 -0.179 1.00 67.31 90 VAL A CA 1
ATOM 679 C C . VAL A 1 90 ? -6.751 -3.027 0.764 1.00 67.31 90 VAL A C 1
ATOM 681 O O . VAL A 1 90 ? -7.751 -3.739 0.771 1.00 67.31 90 VAL A O 1
ATOM 684 N N . ASP A 1 91 ? -6.670 -1.927 1.505 1.00 58.78 91 ASP A N 1
ATOM 685 C CA . ASP A 1 91 ? -7.539 -1.491 2.598 1.00 58.78 91 ASP A CA 1
ATOM 686 C C . ASP A 1 91 ? -8.453 -0.292 2.263 1.00 58.78 91 ASP A C 1
ATOM 688 O O . ASP A 1 91 ? -9.175 0.196 3.141 1.00 58.78 91 ASP A O 1
ATOM 692 N N . GLN A 1 92 ? -8.499 0.142 0.996 1.00 52.41 92 GLN A N 1
ATOM 693 C CA . GLN A 1 92 ? -9.463 1.142 0.510 1.00 52.41 92 GLN A CA 1
ATOM 694 C C . GLN A 1 92 ? -10.736 0.516 -0.080 1.00 52.41 92 GLN A C 1
ATOM 696 O O . GLN A 1 92 ? -11.212 0.884 -1.156 1.00 52.41 92 GLN A O 1
ATOM 701 N N . PHE A 1 93 ? -11.340 -0.403 0.681 1.00 52.28 93 PHE A N 1
ATOM 702 C CA . PHE A 1 93 ? -12.802 -0.390 0.795 1.00 52.28 93 PHE A CA 1
ATOM 703 C C . PHE A 1 93 ? -13.203 1.040 1.149 1.00 52.28 93 PHE A C 1
ATOM 705 O O . PHE A 1 93 ? -12.555 1.595 2.035 1.00 52.28 93 PHE A O 1
ATOM 712 N N . ASP A 1 94 ? -14.207 1.620 0.479 1.00 49.94 94 ASP A N 1
ATOM 713 C CA . ASP A 1 94 ? -14.744 2.949 0.811 1.00 49.94 94 ASP A CA 1
ATOM 714 C C . ASP A 1 94 ? -14.771 3.110 2.345 1.00 49.94 94 ASP A C 1
ATOM 716 O O . ASP A 1 94 ? -15.572 2.450 3.025 1.00 49.94 94 ASP A O 1
ATOM 720 N N . PRO A 1 95 ? -13.834 3.896 2.910 1.00 52.22 95 PRO A N 1
ATOM 721 C CA . PRO A 1 95 ? -13.517 3.814 4.323 1.00 52.22 95 PRO A CA 1
ATOM 722 C C . PRO A 1 95 ? -14.635 4.382 5.188 1.00 52.22 95 PRO A C 1
ATOM 724 O O . PRO A 1 95 ? -14.647 4.135 6.389 1.00 52.22 95 PRO A O 1
ATOM 727 N N . ASN A 1 96 ? -15.592 5.095 4.600 1.00 47.62 96 ASN A N 1
ATOM 728 C CA . ASN A 1 96 ? -16.722 5.635 5.331 1.00 47.62 96 ASN A CA 1
ATOM 729 C C . ASN A 1 96 ? -17.957 4.760 5.166 1.00 47.62 96 ASN A C 1
ATOM 731 O O . ASN A 1 96 ? -18.648 4.520 6.152 1.00 47.62 96 ASN A O 1
ATOM 735 N N . THR A 1 97 ? -18.218 4.234 3.973 1.00 51.16 97 THR A N 1
ATOM 736 C CA . THR A 1 97 ? -19.440 3.452 3.745 1.00 51.16 97 THR A CA 1
ATOM 737 C C . THR A 1 97 ? -19.276 2.003 4.195 1.00 51.16 97 THR A C 1
ATOM 739 O O . THR A 1 97 ? -20.101 1.479 4.940 1.00 51.16 97 THR A O 1
ATOM 742 N N . ALA A 1 98 ? -18.166 1.353 3.846 1.00 51.91 98 ALA A N 1
ATOM 743 C CA . ALA A 1 98 ? -17.968 -0.056 4.171 1.00 51.91 98 ALA A CA 1
ATOM 744 C C . ALA A 1 98 ? -17.516 -0.271 5.624 1.00 51.91 98 ALA A C 1
ATOM 746 O O . ALA A 1 98 ? -18.001 -1.186 6.287 1.00 51.91 98 ALA A O 1
ATOM 747 N N . ARG A 1 99 ? -16.649 0.598 6.172 1.00 57.31 99 ARG A N 1
ATOM 748 C CA . ARG A 1 99 ? -16.199 0.469 7.577 1.00 57.31 99 ARG A CA 1
ATOM 749 C C . ARG A 1 99 ? -17.304 0.785 8.581 1.00 57.31 99 ARG A C 1
ATOM 751 O O . ARG A 1 99 ? -17.273 0.253 9.686 1.00 57.31 99 ARG A O 1
ATOM 758 N N . LYS A 1 100 ? -18.291 1.615 8.219 1.00 60.59 100 LYS A N 1
ATOM 759 C CA . LYS A 1 100 ? -19.451 1.868 9.087 1.00 60.59 100 LYS A CA 1
ATOM 760 C C . LYS A 1 100 ? -20.310 0.626 9.270 1.00 60.59 100 LYS A C 1
ATOM 762 O O . LYS A 1 100 ? -20.864 0.471 10.349 1.00 60.59 100 LYS A O 1
ATOM 767 N N . HIS A 1 101 ? -20.409 -0.256 8.283 1.00 63.06 101 HIS A N 1
ATOM 768 C CA . HIS A 1 101 ? -21.320 -1.403 8.357 1.00 63.06 101 HIS A CA 1
ATOM 769 C C . HIS A 1 101 ? -20.613 -2.748 8.559 1.00 63.06 101 HIS A C 1
ATOM 771 O O . HIS A 1 101 ? -21.282 -3.760 8.743 1.00 63.06 101 HIS A O 1
ATOM 777 N N . HIS A 1 102 ? -19.278 -2.775 8.586 1.00 74.81 102 HIS A N 1
ATOM 778 C CA . HIS A 1 102 ? -18.540 -4.018 8.773 1.00 74.81 102 HIS A CA 1
ATOM 779 C C . HIS A 1 102 ? -18.518 -4.468 10.248 1.00 74.81 102 HIS A C 1
ATOM 781 O O . HIS A 1 102 ? -18.226 -3.646 11.125 1.00 74.81 102 HIS A O 1
ATOM 787 N N . PRO A 1 103 ? -18.708 -5.767 10.548 1.00 73.06 103 PRO A N 1
ATOM 788 C CA . PRO A 1 103 ? -18.670 -6.288 11.921 1.00 73.06 103 PRO A CA 1
ATOM 789 C C . PRO A 1 103 ? -17.345 -6.008 12.653 1.00 73.06 103 PRO A C 1
ATOM 791 O O . PRO A 1 103 ? -17.315 -5.777 13.858 1.00 73.06 103 PRO A O 1
ATOM 794 N N . CYS A 1 104 ? -16.242 -5.927 11.905 1.00 81.12 104 CYS A N 1
ATOM 795 C CA . CYS A 1 104 ? -14.913 -5.590 12.426 1.00 81.12 104 CYS A CA 1
ATOM 796 C C . CYS A 1 104 ? -14.785 -4.161 12.988 1.00 81.12 104 CYS A C 1
ATOM 798 O O . CYS A 1 104 ? -13.772 -3.863 13.619 1.00 81.12 104 CYS A O 1
ATOM 800 N N . ARG A 1 105 ? -15.743 -3.245 12.756 1.00 80.75 105 ARG A N 1
ATOM 801 C CA . ARG A 1 105 ? -15.591 -1.814 13.100 1.00 80.75 105 ARG A CA 1
ATOM 802 C C . ARG A 1 105 ? -15.313 -1.556 14.583 1.00 80.75 105 ARG A C 1
ATOM 804 O O . ARG A 1 105 ? -14.691 -0.554 14.920 1.00 80.75 105 ARG A O 1
ATOM 811 N N . TYR A 1 106 ? -15.758 -2.471 15.437 1.00 83.06 106 TYR A N 1
ATOM 812 C CA . TYR A 1 106 ? -15.670 -2.375 16.890 1.00 83.06 106 TYR A CA 1
ATOM 813 C C . TYR A 1 106 ? -14.365 -2.923 17.472 1.00 83.06 106 TYR A C 1
ATOM 815 O O . TYR A 1 106 ? -14.166 -2.852 18.679 1.00 83.06 106 TYR A O 1
ATOM 823 N N . LEU A 1 107 ? -13.463 -3.464 16.645 1.00 83.88 107 LEU A N 1
ATOM 824 C CA . LEU A 1 107 ? -12.164 -3.922 17.129 1.00 83.88 107 LEU A CA 1
ATOM 825 C C . LEU A 1 107 ? -11.332 -2.726 17.619 1.00 83.88 107 LEU A C 1
ATOM 827 O O . LEU A 1 107 ? -11.111 -1.790 16.839 1.00 83.88 107 LEU A O 1
ATOM 831 N N . PRO A 1 108 ? -10.851 -2.739 18.875 1.00 78.81 108 PRO A N 1
ATOM 832 C CA . PRO A 1 108 ? -10.213 -1.572 19.481 1.00 78.81 108 PRO A CA 1
ATOM 833 C C . PRO A 1 108 ? -8.846 -1.274 18.860 1.00 78.81 108 PRO A C 1
ATOM 835 O O . PRO A 1 108 ? -8.527 -0.116 18.604 1.00 78.81 108 PRO A O 1
ATOM 838 N N . ALA A 1 109 ? -8.062 -2.311 18.554 1.00 80.38 109 ALA A N 1
ATOM 839 C CA . ALA A 1 109 ? -6.742 -2.165 17.956 1.00 80.38 109 ALA A CA 1
ATOM 840 C C . ALA A 1 109 ? -6.827 -1.997 16.432 1.00 80.38 109 ALA A C 1
ATOM 842 O O . ALA A 1 109 ? -7.501 -2.770 15.744 1.00 80.38 109 ALA A O 1
ATOM 843 N N . TYR A 1 110 ? -6.097 -1.012 15.902 1.00 76.12 110 TYR A N 1
ATOM 844 C CA . TYR A 1 110 ? -6.014 -0.744 14.464 1.00 76.12 110 TYR A CA 1
ATOM 845 C C . TYR A 1 110 ? -5.534 -1.972 13.678 1.00 76.12 110 TYR A C 1
ATOM 847 O O . TYR A 1 110 ? -6.182 -2.360 12.706 1.00 76.12 110 TYR A O 1
ATOM 855 N N . ASP A 1 111 ? -4.469 -2.631 14.142 1.00 74.62 111 ASP A N 1
ATOM 856 C CA . ASP A 1 111 ? -3.892 -3.795 13.460 1.00 74.62 111 ASP A CA 1
ATOM 857 C C . ASP A 1 111 ? -4.868 -4.972 13.403 1.00 74.62 111 ASP A C 1
ATOM 859 O O . ASP A 1 111 ? -5.047 -5.576 12.345 1.00 74.62 111 ASP A O 1
ATOM 863 N N . MET A 1 112 ? -5.588 -5.242 14.498 1.00 81.31 112 MET A N 1
ATOM 864 C CA . MET A 1 112 ? -6.641 -6.265 14.517 1.00 81.31 112 MET A CA 1
ATOM 865 C C . MET A 1 112 ? -7.765 -5.918 13.545 1.00 81.31 112 MET A C 1
ATOM 867 O O . MET A 1 112 ? -8.257 -6.776 12.816 1.00 81.31 112 MET A O 1
ATOM 871 N N . ARG A 1 113 ? -8.170 -4.645 13.512 1.00 83.75 113 ARG A N 1
ATOM 872 C CA . ARG A 1 113 ? -9.217 -4.169 12.609 1.00 83.75 113 ARG A CA 1
ATOM 873 C C . ARG A 1 113 ? -8.806 -4.349 11.149 1.00 83.75 113 ARG A C 1
ATOM 875 O O . ARG A 1 113 ? -9.595 -4.855 10.355 1.00 83.75 113 ARG A 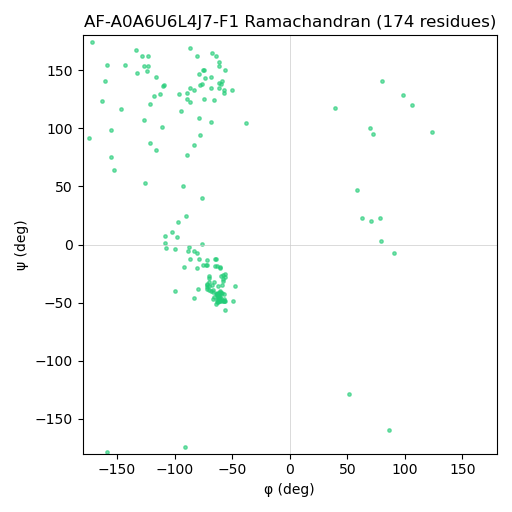O 1
ATOM 882 N N . LYS A 1 114 ? -7.566 -3.992 10.812 1.00 79.12 114 LYS A N 1
ATOM 883 C CA . LYS A 1 114 ? -6.964 -4.173 9.485 1.00 79.12 114 LYS A CA 1
ATOM 884 C C . LYS A 1 114 ? -6.902 -5.650 9.093 1.00 79.12 114 LYS A C 1
ATOM 886 O O . LYS A 1 114 ? -7.361 -6.000 8.008 1.00 79.12 114 LYS A O 1
ATOM 891 N N . GLN A 1 115 ? -6.413 -6.516 9.981 1.00 82.88 115 GLN A N 1
ATOM 892 C CA . GLN A 1 115 ? -6.381 -7.966 9.755 1.00 82.88 115 GLN A CA 1
ATOM 893 C C . GLN A 1 115 ? -7.781 -8.541 9.529 1.00 82.88 115 GLN A C 1
ATOM 895 O O . GLN A 1 115 ? -7.972 -9.336 8.614 1.00 82.88 115 GLN A O 1
ATOM 900 N N . CYS A 1 116 ? -8.770 -8.085 10.299 1.00 86.06 116 CYS A N 1
ATOM 901 C CA . CYS A 1 116 ? -10.158 -8.514 10.164 1.00 86.06 116 CYS A CA 1
ATOM 902 C C . CYS A 1 116 ? -10.717 -8.150 8.785 1.00 86.06 116 CYS A C 1
ATOM 904 O O . CYS A 1 116 ? -11.283 -9.000 8.106 1.00 86.06 116 CYS A O 1
ATOM 906 N N . TYR A 1 117 ? -10.481 -6.920 8.316 1.00 81.69 117 TYR A N 1
ATOM 907 C CA . TYR A 1 117 ? -10.897 -6.502 6.975 1.00 81.69 117 TYR A CA 1
ATOM 908 C C . TYR A 1 117 ? -10.254 -7.330 5.860 1.00 81.69 117 TYR A C 1
ATOM 910 O O . TYR A 1 117 ? -10.949 -7.738 4.930 1.00 81.69 117 TYR A O 1
ATOM 918 N N . ILE A 1 118 ? -8.945 -7.582 5.943 1.00 81.12 118 ILE A N 1
ATOM 919 C CA . ILE A 1 118 ? -8.219 -8.366 4.934 1.00 81.12 118 ILE A CA 1
ATOM 920 C C . ILE A 1 118 ? -8.747 -9.805 4.911 1.00 81.12 118 ILE A C 1
ATOM 922 O O . ILE A 1 118 ? -9.145 -10.298 3.857 1.00 81.12 118 ILE A O 1
ATOM 926 N N . ALA A 1 119 ? -8.821 -10.443 6.081 1.00 86.19 119 ALA A N 1
ATOM 927 C CA . ALA A 1 119 ? -9.294 -11.814 6.212 1.00 86.19 119 ALA A CA 1
ATOM 928 C C . ALA A 1 119 ? -10.745 -11.973 5.737 1.00 86.19 119 ALA A C 1
ATOM 930 O O . ALA A 1 119 ? -11.056 -12.933 5.041 1.00 86.19 119 ALA A O 1
ATOM 931 N N . CYS A 1 120 ? -11.629 -11.024 6.061 1.00 85.25 120 CYS A N 1
ATOM 932 C CA . CYS A 1 120 ? -13.028 -11.088 5.643 1.00 85.25 120 CYS A CA 1
ATOM 933 C C . CYS A 1 120 ? -13.228 -10.828 4.151 1.00 85.25 120 CYS A C 1
ATOM 935 O O . CYS A 1 120 ? -14.060 -11.484 3.529 1.00 85.25 120 CYS A O 1
ATOM 937 N N . ARG A 1 121 ? -12.446 -9.927 3.546 1.00 82.81 121 ARG A N 1
ATOM 938 C CA . ARG A 1 121 ? -12.483 -9.722 2.093 1.00 82.81 121 ARG A CA 1
ATOM 939 C C . ARG A 1 121 ? -12.074 -10.986 1.340 1.00 82.81 121 ARG A C 1
ATOM 941 O O . ARG A 1 121 ? -12.725 -11.359 0.368 1.00 82.81 121 ARG A O 1
ATOM 948 N N . ASP A 1 122 ? -11.002 -11.629 1.792 1.00 82.19 122 ASP A N 1
ATOM 949 C CA . ASP A 1 122 ? -10.409 -12.784 1.118 1.00 82.19 122 ASP A CA 1
ATOM 950 C C . ASP A 1 122 ? -10.888 -14.116 1.721 1.00 82.19 122 ASP A C 1
ATOM 952 O O . ASP A 1 122 ? -10.247 -15.152 1.530 1.00 82.19 122 ASP A O 1
ATOM 956 N N . ALA A 1 123 ? -12.016 -14.112 2.445 1.00 87.06 123 ALA A N 1
ATOM 957 C CA . ALA A 1 123 ? -12.531 -15.278 3.165 1.00 87.06 123 ALA A CA 1
ATOM 958 C C . ALA A 1 123 ? -12.792 -16.476 2.238 1.00 87.06 123 ALA A C 1
ATOM 960 O O . ALA A 1 123 ? -12.540 -17.614 2.615 1.00 87.06 123 ALA A O 1
ATOM 961 N N . ASN A 1 124 ? -13.220 -16.220 1.000 1.00 87.44 124 ASN A N 1
ATOM 962 C CA . ASN A 1 124 ? -13.489 -17.268 0.011 1.00 87.44 124 ASN A CA 1
ATOM 963 C C . ASN A 1 124 ? -12.223 -17.794 -0.686 1.00 87.44 124 ASN A C 1
ATOM 965 O O . ASN A 1 124 ? -12.305 -18.742 -1.459 1.00 87.44 124 ASN A O 1
ATOM 969 N N . GLN A 1 125 ? -11.063 -17.172 -0.456 1.00 83.38 125 GLN A N 1
ATOM 970 C CA . GLN A 1 125 ? -9.801 -17.564 -1.092 1.00 83.38 125 GLN A CA 1
ATOM 971 C C . GLN A 1 125 ? -9.011 -18.577 -0.250 1.00 83.38 125 GLN A C 1
ATOM 973 O O . GLN A 1 125 ? -8.128 -19.247 -0.777 1.00 83.38 125 GLN A O 1
ATOM 978 N N . SER A 1 126 ? -9.290 -18.691 1.054 1.00 93.12 126 SER A N 1
ATOM 979 C CA . SER A 1 126 ? -8.607 -19.631 1.949 1.00 93.12 126 SER A CA 1
ATOM 980 C C . SER A 1 126 ? -9.411 -19.889 3.220 1.00 93.12 126 SER A C 1
ATOM 982 O O . SER A 1 126 ? -9.922 -18.958 3.844 1.00 93.12 126 SER A O 1
ATOM 984 N N . MET A 1 127 ? -9.419 -21.143 3.677 1.00 92.81 127 MET A N 1
ATOM 985 C CA . MET A 1 127 ? -10.004 -21.535 4.965 1.00 92.81 127 MET A CA 1
ATOM 986 C C . MET A 1 127 ? -9.366 -20.781 6.145 1.00 92.81 127 MET A C 1
ATOM 988 O O . MET A 1 127 ? -10.047 -20.448 7.113 1.00 92.81 127 MET A O 1
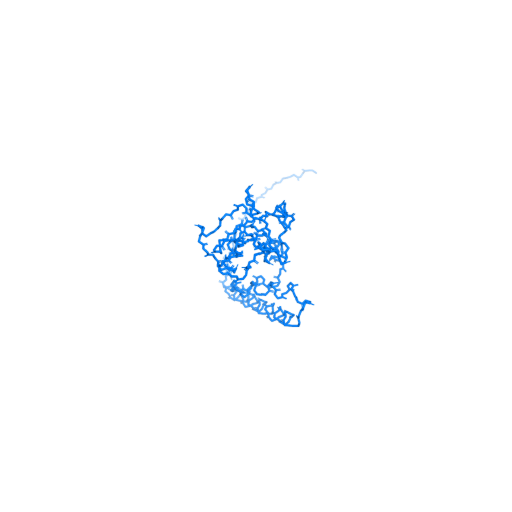ATOM 992 N N . SER A 1 128 ? -8.078 -20.432 6.035 1.00 89.50 128 SER A N 1
ATOM 993 C CA . SER A 1 128 ? -7.384 -19.605 7.030 1.00 89.50 128 SER A CA 1
ATOM 994 C C . SER A 1 128 ? -7.987 -18.202 7.121 1.00 89.50 128 SER A C 1
ATOM 996 O O . SER A 1 128 ? -8.207 -17.685 8.218 1.00 89.50 128 SER A O 1
ATOM 998 N N . ASN A 1 129 ? -8.301 -17.589 5.976 1.00 85.38 129 ASN A N 1
ATOM 999 C CA . ASN A 1 129 ? -8.928 -1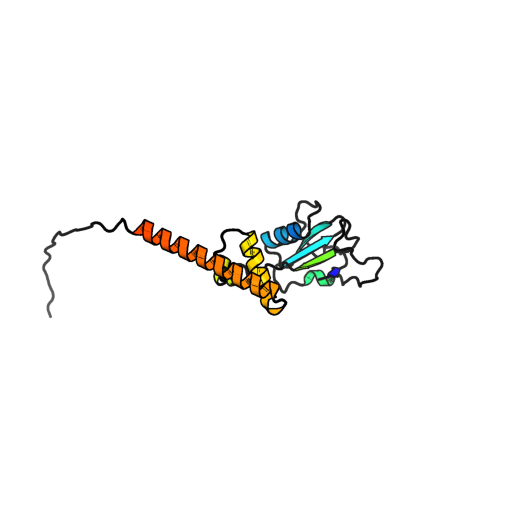6.268 5.927 1.00 85.38 129 ASN A CA 1
ATOM 1000 C C . ASN A 1 129 ? -10.361 -16.325 6.459 1.00 85.38 129 ASN A C 1
ATOM 1002 O O . ASN A 1 129 ? -10.763 -15.457 7.230 1.00 85.38 129 ASN A O 1
ATOM 1006 N N . GLN A 1 130 ? -11.103 -17.382 6.119 1.00 93.50 130 GLN A N 1
ATOM 1007 C CA . GLN A 1 130 ? -12.451 -17.606 6.631 1.00 93.50 130 GLN A CA 1
ATOM 1008 C C . GLN A 1 130 ? -12.473 -17.707 8.164 1.00 93.50 130 GLN A C 1
ATOM 1010 O O . GLN A 1 130 ? -13.265 -17.021 8.815 1.00 93.50 130 GLN A O 1
ATOM 1015 N N . LEU A 1 131 ? -11.584 -18.516 8.748 1.00 93.06 131 LEU A N 1
ATOM 1016 C CA . LEU A 1 131 ? -11.495 -18.683 10.199 1.00 93.06 131 LEU A CA 1
ATOM 1017 C C . LEU A 1 131 ? -11.058 -17.385 10.887 1.00 93.06 131 LEU A C 1
ATOM 1019 O O . LEU A 1 131 ? -11.676 -16.961 11.863 1.00 93.06 131 LEU A O 1
ATOM 1023 N N . THR A 1 132 ? -10.037 -16.722 10.339 1.00 90.44 132 THR A N 1
ATOM 1024 C CA . THR A 1 132 ? -9.516 -15.452 10.866 1.00 90.44 132 THR A CA 1
ATOM 1025 C C . THR A 1 132 ? -10.584 -14.361 10.837 1.00 90.44 132 THR A C 1
ATOM 1027 O O . THR A 1 132 ? -10.764 -13.651 11.827 1.00 90.44 132 THR A O 1
ATOM 1030 N N . CYS A 1 133 ? -11.351 -14.271 9.744 1.00 90.56 133 CYS A N 1
ATOM 1031 C CA . CYS A 1 133 ? -12.496 -13.374 9.644 1.00 90.56 133 CYS A CA 1
ATOM 1032 C C . CYS A 1 133 ? -13.498 -13.648 10.771 1.00 90.56 133 CYS A C 1
ATOM 1034 O O . CYS A 1 133 ? -13.770 -12.763 11.576 1.00 90.56 133 CYS A O 1
ATOM 1036 N N . LYS A 1 134 ? -13.981 -14.891 10.899 1.00 93.75 134 LYS A N 1
ATOM 1037 C CA . LYS A 1 134 ? -14.995 -15.256 11.902 1.00 93.75 134 LYS A CA 1
ATOM 1038 C C . LYS A 1 134 ? -14.536 -15.007 13.337 1.00 93.75 134 LYS A C 1
ATOM 1040 O O . LYS A 1 134 ? -15.311 -14.513 14.159 1.00 93.75 134 LYS A O 1
ATOM 1045 N N . MET A 1 135 ? -13.275 -15.306 13.635 1.00 92.81 135 MET A N 1
ATOM 1046 C CA . MET A 1 135 ? -12.685 -15.064 14.949 1.00 92.81 135 MET A CA 1
ATOM 1047 C C . MET A 1 135 ? -12.661 -13.565 15.282 1.00 92.81 135 MET A C 1
ATOM 1049 O O . MET A 1 135 ? -13.117 -13.157 16.352 1.00 92.81 135 MET A O 1
ATOM 1053 N N . LEU A 1 136 ? -12.169 -12.732 14.362 1.00 90.44 136 LEU A N 1
ATOM 1054 C CA . LEU A 1 136 ? -12.051 -11.289 14.573 1.00 90.44 136 LEU A CA 1
ATOM 1055 C C . LEU A 1 136 ? -13.415 -10.576 14.565 1.00 90.44 136 LEU A C 1
ATOM 1057 O O . LEU A 1 136 ? -13.610 -9.651 15.355 1.00 90.44 136 LEU A O 1
ATOM 1061 N N . GLU A 1 137 ? -14.381 -11.031 13.758 1.00 89.44 137 GLU A N 1
ATOM 1062 C CA . GLU A 1 137 ? -15.779 -10.575 13.817 1.00 89.44 137 GLU A CA 1
ATOM 1063 C C . GLU A 1 137 ? -16.372 -10.806 15.214 1.00 89.44 137 GLU A C 1
ATOM 1065 O O . GLU A 1 137 ? -16.937 -9.890 15.818 1.00 89.44 137 GLU A O 1
ATOM 1070 N N . THR A 1 138 ? -16.188 -12.014 15.756 1.00 89.94 138 THR A N 1
ATOM 1071 C CA . THR A 1 138 ? -16.707 -12.396 17.076 1.00 89.94 138 THR A CA 1
ATOM 1072 C C . THR A 1 138 ? -16.093 -11.536 18.178 1.00 89.94 138 THR A C 1
ATOM 1074 O O . THR A 1 138 ? -16.818 -10.977 19.000 1.00 89.94 138 THR A O 1
ATOM 1077 N N . MET A 1 139 ? -14.769 -11.346 18.158 1.00 87.12 139 MET A N 1
ATOM 1078 C CA . MET A 1 139 ? -14.081 -10.490 19.131 1.00 87.12 139 MET A CA 1
ATOM 1079 C C . MET A 1 139 ? -14.569 -9.036 19.079 1.00 87.12 139 MET A C 1
ATOM 1081 O O . MET A 1 139 ? -14.772 -8.423 20.128 1.00 87.12 139 MET A O 1
ATOM 1085 N N . GLY A 1 140 ? -14.799 -8.493 17.878 1.00 84.50 140 GLY A N 1
ATOM 1086 C CA . GLY A 1 140 ? -15.355 -7.150 17.704 1.00 84.50 140 GLY A CA 1
ATOM 1087 C C . GLY A 1 140 ? -16.743 -7.008 18.335 1.00 84.50 140 GLY A C 1
ATOM 1088 O O . GLY A 1 140 ? -16.997 -6.049 19.066 1.00 84.50 140 GLY A O 1
ATOM 1089 N N . MET A 1 141 ? -17.620 -7.990 18.122 1.00 84.19 141 MET A N 1
ATOM 1090 C CA . MET A 1 141 ? -18.969 -8.003 18.701 1.00 84.19 141 MET A CA 1
ATOM 1091 C C . MET A 1 141 ? -18.959 -8.159 20.226 1.00 84.19 141 MET A C 1
ATOM 1093 O O . MET A 1 141 ? -19.703 -7.465 20.919 1.00 84.19 141 MET A O 1
ATOM 1097 N N . THR A 1 142 ? -18.095 -9.020 20.774 1.00 85.31 142 THR A N 1
ATOM 1098 C CA . THR A 1 142 ? -17.938 -9.165 22.230 1.00 85.31 142 THR A CA 1
ATOM 1099 C C . THR A 1 142 ? -17.457 -7.867 22.872 1.00 85.31 142 THR A C 1
ATOM 1101 O O . THR A 1 142 ? -17.966 -7.482 23.925 1.00 85.31 142 THR A O 1
ATOM 1104 N N . TYR A 1 143 ? -16.498 -7.176 22.246 1.00 85.38 143 TYR A N 1
ATOM 1105 C CA . TYR A 1 143 ? -16.027 -5.881 22.732 1.00 85.38 143 TYR A CA 1
ATOM 1106 C C . TYR A 1 143 ? -17.165 -4.855 22.761 1.00 85.38 143 TYR A C 1
ATOM 1108 O O . TYR A 1 143 ? -17.403 -4.245 23.801 1.00 85.38 143 TYR A O 1
ATOM 1116 N N . LEU A 1 144 ? -17.930 -4.741 21.670 1.00 82.06 144 LEU A N 1
ATOM 1117 C CA . LEU A 1 144 ? -19.093 -3.856 21.611 1.00 82.06 144 LEU A CA 1
ATOM 1118 C C . LEU A 1 144 ? -20.110 -4.156 22.716 1.00 82.06 144 LEU A C 1
ATOM 1120 O O . LEU A 1 144 ? -20.554 -3.237 23.397 1.00 82.06 144 LEU A O 1
ATOM 1124 N N . SER A 1 145 ? -20.481 -5.427 22.896 1.00 85.62 145 SER A N 1
ATOM 1125 C CA . SER A 1 145 ? -21.452 -5.828 23.919 1.00 85.62 145 SER A CA 1
ATOM 1126 C C . SER A 1 145 ? -20.991 -5.424 25.321 1.00 85.62 145 SER A C 1
ATOM 1128 O O . SER A 1 145 ? -21.779 -4.871 26.084 1.00 85.62 145 SER A O 1
ATOM 1130 N N . LYS A 1 146 ? -19.700 -5.600 25.637 1.00 86.25 146 LYS A N 1
ATOM 1131 C CA . LYS A 1 146 ? -19.122 -5.138 26.908 1.00 86.25 146 LYS A CA 1
ATOM 1132 C C . LYS A 1 146 ? -19.204 -3.620 27.064 1.00 86.25 146 LYS A C 1
ATOM 1134 O O . LYS A 1 146 ? -19.556 -3.148 28.140 1.00 86.25 146 LYS A O 1
ATOM 1139 N N . THR A 1 147 ? -18.903 -2.861 26.011 1.00 82.62 147 THR A N 1
ATOM 1140 C CA . THR A 1 147 ? -18.993 -1.394 26.032 1.00 82.62 147 THR A CA 1
ATOM 1141 C C . THR A 1 147 ? -20.431 -0.912 26.236 1.00 82.62 147 THR A C 1
ATOM 1143 O O . THR A 1 147 ? -20.650 -0.006 27.032 1.00 82.62 147 THR A O 1
ATOM 1146 N N . ILE A 1 148 ? -21.412 -1.533 25.571 1.00 84.75 148 ILE A N 1
ATOM 1147 C CA . ILE A 1 148 ? -22.838 -1.205 25.740 1.00 84.75 148 ILE A CA 1
ATOM 1148 C C . ILE A 1 148 ? -23.291 -1.492 27.174 1.00 84.75 148 ILE A C 1
ATOM 1150 O O . ILE A 1 148 ? -23.896 -0.628 27.801 1.00 84.75 148 ILE A O 1
ATOM 1154 N N . ASN A 1 149 ? -22.964 -2.671 27.712 1.00 84.62 149 ASN A N 1
ATOM 1155 C CA . ASN A 1 149 ? -23.357 -3.042 29.073 1.00 84.62 149 ASN A CA 1
ATOM 1156 C C . ASN A 1 149 ? -22.744 -2.096 30.109 1.00 84.62 149 ASN A C 1
ATOM 1158 O O . ASN A 1 149 ? -23.461 -1.587 30.959 1.00 84.62 149 ASN A O 1
ATOM 1162 N N . LYS A 1 150 ? -21.459 -1.751 29.957 1.00 83.94 150 LYS A N 1
ATOM 1163 C CA . LYS A 1 150 ? -20.801 -0.763 30.818 1.00 83.94 150 LYS A CA 1
ATOM 1164 C C . LYS A 1 150 ? -21.516 0.596 30.800 1.00 83.94 150 LYS A C 1
ATOM 1166 O O . LYS A 1 150 ? -21.697 1.198 31.850 1.00 83.94 150 LYS A O 1
ATOM 1171 N N . HIS A 1 151 ? -21.947 1.070 29.630 1.00 73.25 151 HIS A N 1
ATOM 1172 C CA . HIS A 1 151 ? -22.703 2.323 29.534 1.00 73.25 151 HIS A CA 1
ATOM 1173 C C . HIS A 1 151 ? -24.093 2.244 30.178 1.00 73.25 151 HIS A C 1
ATOM 1175 O O . HIS A 1 151 ? -24.544 3.231 30.754 1.00 73.25 151 HIS A O 1
ATOM 1181 N N . ASN A 1 152 ? -24.761 1.091 30.110 1.00 76.56 152 ASN A N 1
ATOM 1182 C CA . ASN A 1 152 ? -26.054 0.890 30.765 1.00 76.56 152 ASN A CA 1
ATOM 1183 C C . ASN A 1 152 ? -25.916 0.830 32.295 1.00 76.56 152 ASN A C 1
ATOM 1185 O O . ASN A 1 152 ? -26.768 1.364 33.003 1.00 76.56 152 ASN A O 1
ATOM 1189 N N . ASP A 1 153 ? -24.825 0.249 32.794 1.00 68.69 153 ASP A N 1
ATOM 1190 C CA . ASP A 1 153 ? -24.536 0.156 34.228 1.00 68.69 153 ASP A CA 1
ATOM 1191 C C . ASP A 1 153 ? -24.139 1.523 34.824 1.00 68.69 153 ASP A C 1
ATOM 1193 O O . ASP A 1 153 ? -24.514 1.849 35.949 1.00 68.69 153 ASP A O 1
ATOM 1197 N N . GLU A 1 154 ? -23.437 2.367 34.058 1.00 62.75 154 GLU A N 1
ATOM 1198 C CA . GLU A 1 154 ? -23.050 3.729 34.471 1.00 62.75 154 GLU A CA 1
ATOM 1199 C C . GLU A 1 154 ? -24.189 4.762 34.301 1.00 62.75 154 GLU A C 1
ATOM 1201 O O . GLU A 1 15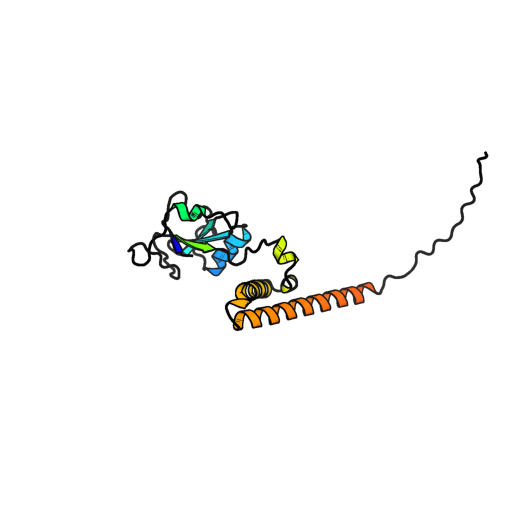4 ? -24.183 5.804 34.957 1.00 62.75 154 GLU A O 1
ATOM 1206 N N . GLY A 1 155 ? -25.193 4.476 33.462 1.00 52.06 155 GLY A N 1
ATOM 1207 C CA . GLY A 1 155 ? -26.376 5.320 33.235 1.00 52.06 155 GLY A CA 1
ATOM 1208 C C . GLY A 1 155 ? -27.558 5.062 34.182 1.00 52.06 155 GLY A C 1
ATOM 1209 O O . GLY A 1 155 ? -28.541 5.801 34.148 1.00 52.06 155 GLY A O 1
ATOM 1210 N N . GLY A 1 156 ? -27.479 4.044 35.046 1.00 44.53 156 GLY A N 1
ATOM 1211 C CA . GLY A 1 156 ? -28.550 3.647 35.972 1.00 44.53 156 GLY A CA 1
ATOM 1212 C C . GLY A 1 156 ? -28.725 4.532 37.213 1.00 44.53 156 GLY A C 1
ATOM 1213 O O . GLY A 1 156 ? -29.600 4.260 38.031 1.00 44.53 156 GLY A O 1
ATOM 1214 N N . SER A 1 157 ? -27.926 5.592 37.373 1.00 47.22 157 SER A N 1
ATOM 1215 C CA . SER A 1 157 ? -27.972 6.473 38.548 1.00 47.22 157 SER A CA 1
ATOM 1216 C C . SER A 1 157 ? -28.152 7.948 38.178 1.00 47.22 157 SER A C 1
ATOM 1218 O O . SER A 1 157 ? -27.400 8.806 38.628 1.00 47.22 157 SER A O 1
ATOM 1220 N N . GLN A 1 158 ? -29.171 8.257 37.372 1.00 47.06 158 GLN A N 1
ATOM 1221 C CA . GLN A 1 158 ? -29.796 9.586 37.346 1.00 47.06 158 GLN A CA 1
ATOM 1222 C C . GLN A 1 158 ? -31.260 9.484 36.889 1.00 47.06 158 GLN A C 1
ATOM 1224 O O . GLN A 1 158 ? -31.669 10.003 35.857 1.00 47.06 158 GLN A O 1
ATOM 1229 N N . LEU A 1 159 ? -32.078 8.804 37.695 1.00 44.41 159 LEU A N 1
ATOM 1230 C CA . LEU A 1 159 ? -33.522 9.018 37.697 1.00 44.41 159 LEU A CA 1
ATOM 1231 C C . LEU A 1 159 ? -33.913 9.554 39.076 1.00 44.41 159 LEU A C 1
ATOM 1233 O O . LEU A 1 159 ? -34.327 8.810 39.959 1.00 44.41 159 LEU A O 1
ATOM 1237 N N . HIS A 1 160 ? -33.732 10.857 39.285 1.00 38.91 160 HIS A N 1
ATOM 1238 C CA . HIS A 1 160 ? -34.425 11.545 40.365 1.00 38.91 160 HIS A CA 1
ATOM 1239 C C . HIS A 1 160 ? -34.748 12.989 39.971 1.00 38.91 160 HIS A C 1
ATOM 1241 O O . HIS A 1 160 ? -33.863 13.817 39.787 1.00 38.91 160 HIS A O 1
ATOM 1247 N N . MET A 1 161 ? -36.058 13.236 39.920 1.00 39.16 161 MET A N 1
ATOM 1248 C CA . MET A 1 161 ? -36.718 14.448 40.402 1.00 39.16 161 MET A CA 1
ATOM 1249 C C . MET A 1 161 ? -36.513 15.726 39.587 1.00 39.16 161 MET A C 1
ATOM 1251 O O . MET A 1 161 ? -35.662 16.553 39.891 1.00 39.16 161 MET A O 1
ATOM 1255 N N . LEU A 1 162 ? -37.465 15.980 38.690 1.00 39.91 162 LEU A N 1
ATOM 1256 C CA . LEU A 1 162 ? -38.160 17.265 38.722 1.00 39.91 162 LEU A CA 1
ATOM 1257 C C . LEU A 1 162 ? -39.655 16.991 38.897 1.00 39.91 162 LEU A C 1
ATOM 1259 O O . LEU A 1 162 ? -40.403 16.846 37.935 1.00 39.91 162 LEU A O 1
ATOM 1263 N N . GLY A 1 163 ? -40.062 16.882 40.164 1.00 39.16 163 GLY A N 1
ATOM 1264 C CA . GLY A 1 163 ? -41.401 17.293 40.556 1.00 39.16 163 GLY A CA 1
ATOM 1265 C C . GLY A 1 163 ? -41.487 18.814 40.431 1.00 39.16 163 GLY A C 1
ATOM 1266 O O . GLY A 1 163 ? -40.571 19.526 40.843 1.00 39.16 163 GLY A O 1
ATOM 1267 N N . GLY A 1 164 ? -42.572 19.290 39.836 1.00 34.75 164 GLY A N 1
ATOM 1268 C CA . GLY A 1 164 ? -42.878 20.703 39.676 1.00 34.75 164 GLY A CA 1
ATOM 1269 C C . GLY A 1 164 ? -44.382 20.881 39.535 1.00 34.75 164 GLY A C 1
ATOM 1270 O O . GLY A 1 164 ? -44.874 21.100 38.434 1.00 34.75 164 GLY A O 1
ATOM 1271 N N . ASP A 1 165 ? -45.098 20.751 40.652 1.00 43.25 165 ASP A N 1
ATOM 1272 C CA . ASP A 1 165 ? -46.447 21.292 40.806 1.00 43.25 165 ASP A CA 1
ATOM 1273 C C . ASP A 1 165 ? -46.354 22.817 40.972 1.00 43.25 165 ASP A C 1
ATOM 1275 O O . ASP A 1 165 ? -45.687 23.293 41.890 1.00 43.25 165 ASP A O 1
ATOM 1279 N N . ALA A 1 166 ? -47.052 23.586 40.132 1.00 41.22 166 ALA A N 1
ATOM 1280 C CA . ALA A 1 166 ? -47.557 24.919 40.475 1.00 41.22 166 ALA A CA 1
ATOM 1281 C C . ALA A 1 16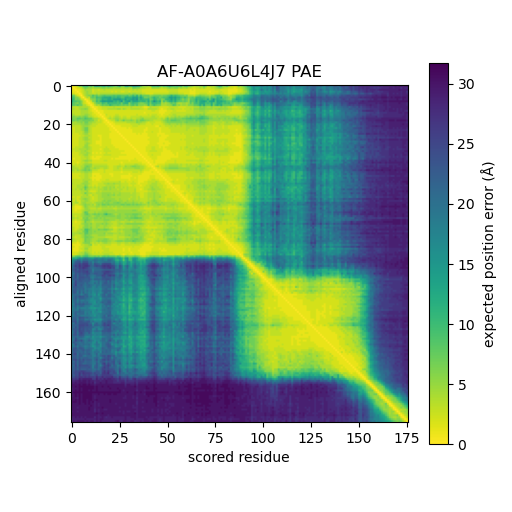6 ? -48.640 25.349 39.470 1.00 41.22 166 ALA A C 1
ATOM 1283 O O . ALA A 1 166 ? -48.416 25.380 38.262 1.00 41.22 166 ALA A O 1
ATOM 1284 N N . GLY A 1 167 ? -49.826 25.662 39.997 1.00 39.25 167 GLY A N 1
ATOM 1285 C CA . GLY A 1 167 ? -51.015 26.050 39.247 1.00 39.25 167 GLY A CA 1
ATOM 1286 C C . GLY A 1 167 ? -50.937 27.395 38.519 1.00 39.25 167 GLY A C 1
ATOM 1287 O O . GLY A 1 167 ? -50.117 28.259 38.816 1.00 39.25 167 GLY A O 1
ATOM 1288 N N . GLY A 1 168 ? -51.878 27.579 37.594 1.00 35.72 168 GLY A N 1
ATOM 1289 C CA . GLY A 1 168 ? -52.108 28.825 36.872 1.00 35.72 168 GLY A CA 1
ATOM 1290 C C . GLY A 1 168 ? -53.552 28.907 36.389 1.00 35.72 168 GLY A C 1
ATOM 1291 O O . GLY A 1 168 ? -53.916 28.306 35.386 1.00 35.72 168 GLY A O 1
ATOM 1292 N N . SER A 1 169 ? -54.363 29.637 37.150 1.00 44.81 169 SER A N 1
ATOM 1293 C CA . SER A 1 169 ? -55.707 30.102 36.803 1.00 44.81 169 SER A CA 1
ATOM 1294 C C . SER A 1 169 ? -55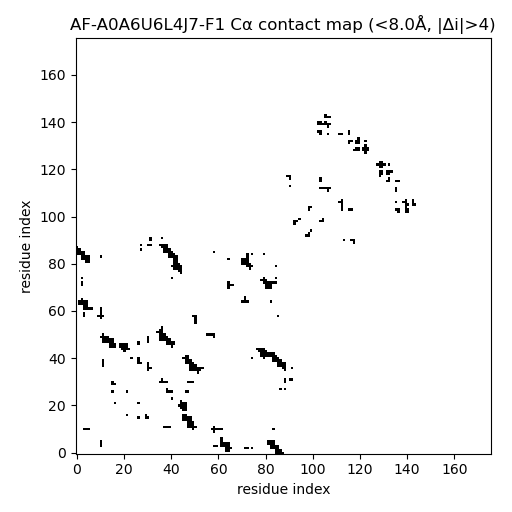.670 30.973 35.537 1.00 44.81 169 SER A C 1
ATOM 1296 O O . SER A 1 169 ? -54.758 31.786 35.389 1.00 44.81 169 SER A O 1
ATOM 1298 N N . GLY A 1 170 ? -56.655 30.848 34.643 1.00 38.59 170 GLY A N 1
ATOM 1299 C CA . GLY A 1 170 ? -56.729 31.665 33.427 1.00 38.59 170 GLY A CA 1
ATOM 1300 C C . GLY A 1 170 ? -58.010 31.445 32.628 1.00 38.59 170 GLY A C 1
ATOM 1301 O O . GLY A 1 170 ? -58.089 30.561 31.785 1.00 38.59 170 GLY A O 1
ATOM 1302 N N . SER A 1 171 ? -59.016 32.258 32.931 1.00 44.22 171 SER A N 1
ATOM 1303 C CA . SER A 1 171 ? -60.318 32.352 32.273 1.00 44.22 171 SER A CA 1
ATOM 1304 C C . SER A 1 171 ? -60.252 32.816 30.804 1.00 44.22 171 SER A C 1
ATOM 1306 O O . SER A 1 171 ? -59.333 33.533 30.422 1.00 44.22 171 SER A O 1
ATOM 1308 N N . ASN A 1 172 ? -61.359 32.551 30.092 1.00 40.44 172 ASN A N 1
ATOM 1309 C CA . ASN A 1 172 ? -62.040 33.383 29.078 1.00 40.44 172 ASN A CA 1
ATOM 1310 C C . ASN A 1 172 ? -61.968 33.068 27.559 1.00 40.44 172 ASN A C 1
ATOM 1312 O O . ASN A 1 172 ? -60.951 33.250 26.904 1.00 40.44 172 ASN A O 1
ATOM 1316 N N . LEU A 1 173 ? -63.195 32.851 27.044 1.00 42.16 173 LEU A N 1
ATOM 1317 C CA . LEU A 1 173 ? -63.897 33.494 25.908 1.00 42.16 173 LEU A CA 1
ATOM 1318 C C . LEU A 1 173 ? -63.949 32.855 24.500 1.00 42.16 173 LEU A C 1
ATOM 1320 O O . LEU A 1 173 ? -62.933 32.623 23.858 1.00 42.16 173 LEU A O 1
ATOM 1324 N N . GLY A 1 174 ? -65.199 32.775 23.997 1.00 37.62 174 GLY A N 1
ATOM 1325 C CA . GLY A 1 174 ? -65.639 32.613 22.595 1.00 37.62 174 GLY A CA 1
ATOM 1326 C C . GLY A 1 174 ? -66.542 31.378 22.424 1.00 37.62 174 GLY A C 1
ATOM 1327 O O . GLY A 1 174 ? -66.006 30.281 22.426 1.00 37.62 174 GLY A O 1
ATOM 1328 N N . THR A 1 175 ? -67.890 31.398 22.408 1.00 51.00 175 THR A N 1
ATOM 1329 C CA . THR A 1 175 ? -68.868 32.136 21.554 1.00 51.00 175 THR A CA 1
ATOM 1330 C C . THR A 1 175 ? -68.396 32.194 20.098 1.00 51.00 175 THR A C 1
ATOM 1332 O O . THR A 1 175 ? -67.337 32.763 19.863 1.00 51.00 175 THR A O 1
ATOM 1335 N N . PHE A 1 176 ? -69.062 31.640 19.082 1.00 48.03 176 PHE A N 1
ATOM 1336 C CA . PHE A 1 176 ? -70.474 31.316 18.824 1.00 48.03 176 PHE A CA 1
ATOM 1337 C C . PHE A 1 176 ? -70.621 29.937 18.166 1.00 48.03 176 PHE A C 1
ATOM 1339 O O . PHE A 1 176 ? -69.664 29.525 17.473 1.00 48.03 176 PHE A O 1
#

pLDDT: mean 78.42, std 16.8, range [34.75, 94.0]

Sequence (176 aa):
MGCYNSGYPSALPELVGGGQPLSFSKCSDACASRNYHYFGRSGNGQCRCGGRTKDDYTFQRFGPIRYGDSNYCECDSDNVGNGVCTYRVVDQFDPNTARKHHPCRYLPAYDMRKQCYIACRDANQSMSNQLTCKMLETMGMTYLSKTINKHNDEGGSQLHMLGGDAGGSGSNLGTF